Protein AF-A0A0T7SB40-F1 (afdb_monomer)

Mean predicted aligned error: 6.22 Å

pLDDT: mean 81.81, std 11.46, range [44.78, 92.12]

Nearest PDB structures (foldseek):
  9ix4-assembly1_B  TM=4.053E-01  e=1.847E+00  Lacticaseibacillus
  3r3p-assembly1_B  TM=3.860E-01  e=1.847E+00  Bacillus phage 0305phi8-36
  9bf1-assembly1_B  TM=3.933E-01  e=4.671E+00  Vibrio cholerae

Sequence (104 aa):
MERKEIIEAIFASQITSLLLIPENSNFKYLIAKNKQEEGIFLIWNGNSNSQLTQDIYYQITREAQQANLSTNKYHVYARLCSFSTSSIEFEQIPEKILQDLGAK

Foldseek 3Di:
DDPVLLVVVVVVPDPFDWAADDPPDPADFFGTAGPQQATEGFFDDDPPTFEADPVVVVRVVVVSVVVVGDQQAHEYEGQYYPDDDNRYPYDYSDVVSVVVVPPD

Solvent-accessible surface area (backbone atoms only — not comparable to full-atom values): 6110 Å² total; per-residue (Å²): 132,63,73,63,61,58,52,52,53,54,54,74,72,45,92,68,75,66,47,74,52,64,87,88,48,96,52,87,36,61,45,30,30,38,90,78,36,28,40,31,29,46,44,69,58,67,96,83,52,25,58,38,36,66,70,54,50,57,51,51,54,50,48,32,58,74,68,71,35,41,83,71,41,36,39,37,34,20,70,42,76,79,50,86,54,96,42,51,49,78,42,68,59,52,62,66,62,41,52,79,59,70,67,124

Structure (mmCIF, N/CA/C/O backbone):
data_AF-A0A0T7SB40-F1
#
_entry.id   AF-A0A0T7SB40-F1
#
loop_
_atom_site.group_PDB
_atom_site.id
_atom_site.type_symbol
_atom_site.label_atom_id
_atom_site.label_alt_id
_atom_site.label_comp_id
_atom_site.label_asym_id
_atom_site.label_entity_id
_atom_site.label_seq_id
_atom_site.pdbx_PDB_ins_code
_atom_site.Cartn_x
_atom_site.Cartn_y
_atom_site.Cartn_z
_atom_site.occupancy
_atom_site.B_iso_or_equiv
_atom_site.auth_seq_id
_atom_site.auth_comp_id
_atom_site.auth_asym_id
_atom_site.auth_atom_id
_atom_site.pdbx_PDB_model_num
ATOM 1 N N . MET A 1 1 ? 5.501 -11.578 -12.930 1.00 60.19 1 MET A N 1
ATOM 2 C CA . MET A 1 1 ? 5.172 -11.916 -11.534 1.00 60.19 1 MET A CA 1
ATOM 3 C C . MET A 1 1 ? 3.848 -11.330 -11.161 1.00 60.19 1 MET A C 1
ATOM 5 O O . MET A 1 1 ? 3.516 -10.242 -11.629 1.00 60.19 1 MET A O 1
ATOM 9 N N . GLU A 1 2 ? 3.110 -12.077 -10.356 1.00 69.88 2 GLU A N 1
ATOM 10 C CA . GLU A 1 2 ? 1.735 -11.765 -10.015 1.00 69.88 2 GLU A CA 1
ATOM 11 C C . GLU A 1 2 ? 1.717 -10.991 -8.698 1.00 69.88 2 GLU A C 1
ATOM 13 O O . GLU A 1 2 ? 2.344 -11.366 -7.713 1.00 69.88 2 GLU A O 1
ATOM 18 N N . ARG A 1 3 ? 1.008 -9.861 -8.695 1.00 74.88 3 ARG A N 1
ATOM 19 C CA . ARG A 1 3 ? 0.831 -8.930 -7.569 1.00 74.88 3 ARG A CA 1
ATOM 20 C C . ARG A 1 3 ? 0.601 -9.613 -6.210 1.00 74.88 3 ARG A C 1
ATOM 22 O O . ARG A 1 3 ? 1.007 -9.072 -5.185 1.00 74.88 3 ARG A O 1
ATOM 29 N N . LYS A 1 4 ? -0.038 -10.782 -6.217 1.00 77.56 4 LYS A N 1
ATOM 30 C CA . LYS A 1 4 ? -0.361 -11.598 -5.047 1.00 77.56 4 LYS A CA 1
ATOM 31 C C . LYS A 1 4 ? 0.865 -12.002 -4.218 1.00 77.56 4 LYS A C 1
ATOM 33 O O . LYS A 1 4 ? 0.815 -11.881 -3.001 1.00 77.56 4 LYS A O 1
ATOM 38 N N . GLU A 1 5 ? 1.976 -12.375 -4.851 1.00 78.69 5 GLU A N 1
ATOM 39 C CA . GLU A 1 5 ? 3.179 -12.842 -4.136 1.00 78.69 5 GLU A CA 1
ATOM 40 C C . GLU A 1 5 ? 3.786 -11.738 -3.254 1.00 78.69 5 GLU A C 1
ATOM 42 O O . GLU A 1 5 ? 4.227 -11.978 -2.131 1.00 78.69 5 GLU A O 1
ATOM 47 N N . ILE A 1 6 ? 3.743 -10.491 -3.730 1.00 79.06 6 ILE A N 1
ATOM 48 C CA . ILE A 1 6 ? 4.245 -9.329 -2.983 1.00 79.06 6 ILE A CA 1
ATOM 49 C C . ILE A 1 6 ? 3.337 -9.011 -1.804 1.00 79.06 6 ILE A C 1
ATOM 51 O O . ILE A 1 6 ? 3.823 -8.657 -0.733 1.00 79.06 6 ILE A O 1
ATOM 55 N N . ILE A 1 7 ? 2.024 -9.150 -1.992 1.00 82.75 7 ILE A N 1
ATOM 56 C CA . ILE A 1 7 ? 1.057 -8.979 -0.910 1.00 82.75 7 ILE A CA 1
ATOM 57 C C . ILE A 1 7 ? 1.358 -9.998 0.193 1.00 82.75 7 ILE A C 1
ATOM 59 O O . ILE A 1 7 ? 1.524 -9.604 1.341 1.00 82.75 7 ILE A O 1
ATOM 63 N N . GLU A 1 8 ? 1.519 -11.280 -0.139 1.00 81.81 8 GLU A N 1
ATOM 64 C CA . GLU A 1 8 ? 1.830 -12.315 0.857 1.00 81.81 8 GLU A CA 1
ATOM 65 C C . GLU A 1 8 ? 3.153 -12.045 1.591 1.00 81.81 8 GLU A C 1
ATOM 67 O O . GLU A 1 8 ? 3.212 -12.173 2.815 1.00 81.81 8 GLU A O 1
ATOM 72 N N . ALA A 1 9 ? 4.188 -11.582 0.885 1.00 79.75 9 ALA A N 1
ATOM 73 C CA . ALA A 1 9 ? 5.474 -11.244 1.492 1.00 79.75 9 ALA A CA 1
ATOM 74 C C . ALA A 1 9 ? 5.396 -10.037 2.448 1.00 79.75 9 ALA A C 1
ATOM 76 O O . ALA A 1 9 ? 5.965 -10.077 3.541 1.00 79.75 9 ALA A O 1
ATOM 77 N N . ILE A 1 10 ? 4.667 -8.977 2.073 1.00 78.69 10 ILE A N 1
ATOM 78 C CA . ILE A 1 10 ? 4.434 -7.813 2.947 1.00 78.69 10 ILE A CA 1
ATOM 79 C C . ILE A 1 10 ? 3.702 -8.257 4.215 1.00 78.69 10 ILE A C 1
ATOM 81 O O . ILE A 1 10 ? 4.082 -7.878 5.319 1.00 78.69 10 ILE A O 1
ATOM 85 N N . PHE A 1 11 ? 2.686 -9.104 4.068 1.00 78.50 11 PHE A N 1
ATOM 86 C CA . PHE A 1 11 ? 1.908 -9.607 5.195 1.00 78.50 11 PHE A CA 1
ATOM 87 C C . PHE A 1 11 ? 2.731 -10.495 6.124 1.00 78.50 11 PHE A C 1
ATOM 89 O O . PHE A 1 11 ? 2.625 -10.356 7.338 1.00 78.50 11 PHE A O 1
ATOM 96 N N . ALA A 1 12 ? 3.577 -11.367 5.575 1.00 76.31 12 ALA A N 1
ATOM 97 C CA . ALA A 1 12 ? 4.478 -12.201 6.364 1.00 76.31 12 ALA A CA 1
ATOM 98 C C . ALA A 1 12 ? 5.508 -11.372 7.153 1.00 76.31 12 ALA A C 1
ATOM 100 O O . ALA A 1 12 ? 5.949 -11.792 8.222 1.00 76.31 12 ALA A O 1
ATOM 101 N N . SER A 1 13 ? 5.886 -10.199 6.635 1.00 71.38 13 SER A N 1
ATOM 102 C CA . SER A 1 13 ? 6.820 -9.286 7.299 1.00 71.38 13 SER A CA 1
ATOM 103 C C . SER A 1 13 ? 6.163 -8.406 8.365 1.00 71.38 13 SER A C 1
ATOM 105 O O . SER A 1 13 ? 6.883 -7.838 9.188 1.00 71.38 13 SER A O 1
ATOM 107 N N . GLN A 1 14 ? 4.834 -8.262 8.359 1.00 69.62 14 GLN A N 1
ATOM 108 C CA . GLN A 1 14 ? 4.136 -7.358 9.267 1.00 69.62 14 GLN A CA 1
ATOM 109 C C . GLN A 1 14 ? 3.594 -8.070 10.503 1.00 69.62 14 GLN A C 1
ATOM 111 O O . GLN A 1 14 ? 2.895 -9.074 10.435 1.00 69.62 14 GLN A O 1
ATOM 116 N N . ILE A 1 15 ? 3.878 -7.489 11.669 1.00 58.62 15 ILE A N 1
ATOM 117 C CA . ILE A 1 15 ? 3.412 -7.992 12.973 1.00 58.62 15 ILE A CA 1
ATOM 118 C C . ILE A 1 15 ? 1.935 -7.611 13.209 1.00 58.62 15 ILE A C 1
ATOM 120 O O . ILE A 1 15 ? 1.235 -8.204 14.033 1.00 58.62 15 ILE A O 1
ATOM 124 N N . THR A 1 16 ? 1.436 -6.603 12.493 1.00 65.06 16 THR A N 1
ATOM 125 C CA . THR A 1 16 ? 0.103 -6.031 12.695 1.00 65.06 16 THR A CA 1
ATOM 126 C C . THR A 1 16 ? -0.979 -6.812 11.950 1.00 65.06 16 THR A C 1
ATOM 128 O O . THR A 1 16 ? -0.808 -7.217 10.806 1.00 65.06 16 THR A O 1
ATOM 131 N N . SER A 1 17 ? -2.148 -6.976 12.578 1.00 78.00 17 SER A N 1
ATOM 132 C CA . SER A 1 17 ? -3.315 -7.585 11.932 1.00 78.00 17 SER A CA 1
ATOM 133 C C . SER A 1 17 ? -3.834 -6.703 10.790 1.00 78.00 17 SER A C 1
ATOM 135 O O . SER A 1 17 ? -4.422 -5.646 11.039 1.00 78.00 17 SER A O 1
ATOM 137 N N . LEU A 1 18 ? -3.644 -7.162 9.556 1.00 85.50 18 LEU A N 1
ATOM 138 C CA . LEU A 1 18 ? -4.173 -6.550 8.341 1.00 85.50 18 LEU A CA 1
ATOM 139 C C . LEU A 1 18 ? -5.405 -7.322 7.855 1.00 85.50 18 LEU A C 1
ATOM 141 O O . LEU A 1 18 ? -5.418 -8.552 7.846 1.00 85.50 18 LEU A O 1
ATOM 145 N N . LEU A 1 19 ? -6.437 -6.599 7.432 1.00 87.94 19 LEU A N 1
ATOM 146 C CA . LEU A 1 19 ? -7.607 -7.159 6.768 1.00 87.94 19 LEU A CA 1
ATOM 147 C C . LEU A 1 19 ? -7.439 -6.996 5.256 1.00 87.94 19 LEU A C 1
ATOM 149 O O . LEU A 1 19 ? -7.478 -5.872 4.755 1.00 87.94 19 LEU A O 1
ATOM 153 N N . LEU A 1 20 ? -7.258 -8.110 4.546 1.00 87.44 20 LEU A N 1
ATOM 154 C CA . LEU A 1 20 ? -7.169 -8.136 3.084 1.00 87.44 20 LEU A CA 1
ATOM 155 C C . LEU A 1 20 ? -8.451 -7.610 2.444 1.00 87.44 20 LEU A C 1
ATOM 157 O O . LEU A 1 20 ? -9.561 -8.001 2.813 1.00 87.44 20 LEU A O 1
ATOM 161 N N . ILE A 1 21 ? -8.275 -6.749 1.449 1.00 87.12 21 ILE A N 1
ATOM 162 C CA . ILE A 1 21 ? -9.346 -6.346 0.550 1.00 87.12 21 ILE A CA 1
ATOM 163 C C . ILE A 1 21 ? -9.449 -7.413 -0.550 1.00 87.12 21 ILE A C 1
ATOM 165 O O . ILE A 1 21 ? -8.424 -7.786 -1.124 1.00 87.12 21 ILE A O 1
ATOM 169 N N . PRO A 1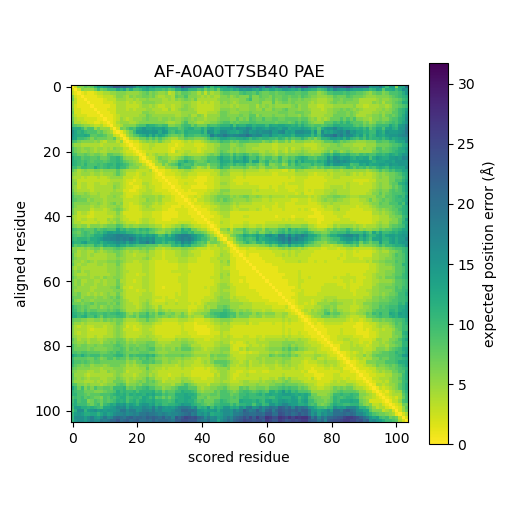 22 ? -10.648 -7.954 -0.835 1.00 80.50 22 PRO A N 1
ATOM 170 C CA . PRO A 1 22 ? -10.796 -9.033 -1.807 1.00 80.50 22 PRO A CA 1
ATOM 171 C C . PRO A 1 22 ? -10.342 -8.594 -3.204 1.00 80.50 22 PRO A C 1
ATOM 173 O O . PRO A 1 22 ? -10.624 -7.471 -3.616 1.00 80.50 22 PRO A O 1
ATOM 176 N N . GLU A 1 23 ? -9.702 -9.493 -3.957 1.00 69.25 23 GLU A N 1
ATOM 177 C CA . GLU A 1 23 ? -9.149 -9.209 -5.297 1.00 69.25 23 GLU A CA 1
ATOM 178 C C . GLU A 1 23 ? -10.212 -8.748 -6.313 1.00 69.25 23 GLU A C 1
ATOM 180 O O . GLU A 1 23 ? -9.898 -8.024 -7.250 1.00 69.25 23 GLU A O 1
ATOM 185 N N . ASN A 1 24 ? -11.485 -9.095 -6.091 1.00 71.88 24 ASN A N 1
ATOM 186 C CA . ASN A 1 24 ? -12.626 -8.624 -6.889 1.00 71.88 24 ASN A CA 1
ATOM 187 C C . ASN A 1 24 ? -13.059 -7.181 -6.573 1.00 71.88 24 ASN A C 1
ATOM 189 O O . ASN A 1 24 ? -14.080 -6.714 -7.080 1.00 71.88 24 ASN A O 1
ATOM 193 N N . SER A 1 25 ? -12.341 -6.478 -5.700 1.00 75.31 25 SER A N 1
ATOM 194 C CA . SER A 1 25 ? -12.629 -5.078 -5.411 1.00 75.31 25 SER A CA 1
ATOM 195 C C . SER A 1 25 ? -12.159 -4.199 -6.563 1.00 75.31 25 SER A C 1
ATOM 197 O O . SER A 1 25 ? -11.117 -4.441 -7.162 1.00 75.31 25 SER A O 1
ATOM 199 N N . ASN A 1 26 ? -12.883 -3.115 -6.833 1.00 83.44 26 ASN A N 1
ATOM 200 C CA . ASN A 1 26 ? -12.559 -2.171 -7.908 1.00 83.44 26 ASN A CA 1
ATOM 201 C C . ASN A 1 26 ? -11.332 -1.279 -7.605 1.00 83.44 26 ASN A C 1
ATOM 203 O O . ASN A 1 26 ? -11.180 -0.210 -8.195 1.00 83.44 26 ASN A O 1
ATOM 207 N N . PHE A 1 27 ? -10.482 -1.688 -6.659 1.00 87.75 27 PHE A N 1
ATOM 208 C CA . PHE A 1 27 ? -9.346 -0.913 -6.183 1.00 87.75 27 PHE A CA 1
ATOM 209 C C . PHE A 1 27 ? -8.056 -1.378 -6.844 1.00 87.75 27 PHE A C 1
ATOM 211 O O . PHE A 1 27 ? -7.710 -2.558 -6.859 1.00 87.75 27 PHE A O 1
ATOM 218 N N . LYS A 1 28 ? -7.317 -0.418 -7.384 1.00 87.12 28 LYS A N 1
ATOM 219 C CA . LYS A 1 28 ? -6.070 -0.634 -8.094 1.00 87.12 28 LYS A CA 1
ATOM 220 C C . LYS A 1 28 ? -4.875 -0.653 -7.160 1.00 87.12 28 LYS A C 1
ATOM 222 O O . LYS A 1 28 ? -3.947 -1.392 -7.457 1.00 87.12 28 LYS A O 1
ATOM 227 N N . TYR A 1 29 ? -4.858 0.073 -6.049 1.00 90.12 29 TYR A N 1
ATOM 228 C CA . TYR A 1 29 ? -3.689 0.126 -5.161 1.00 90.12 29 TYR A CA 1
ATOM 229 C C . TYR A 1 29 ? -3.990 -0.392 -3.762 1.00 90.12 29 TYR A C 1
ATOM 231 O O . TYR A 1 29 ? -3.124 -1.021 -3.160 1.00 90.12 29 TYR A O 1
ATOM 239 N N . LEU A 1 30 ? -5.201 -0.175 -3.255 1.00 91.31 30 LEU A N 1
ATOM 240 C CA . LEU A 1 30 ? -5.616 -0.685 -1.955 1.00 91.31 30 LEU A CA 1
ATOM 241 C C . LEU A 1 30 ? -5.584 -2.222 -1.941 1.00 91.31 30 LEU A C 1
ATOM 243 O O . LEU A 1 30 ? -6.249 -2.876 -2.743 1.00 91.31 30 LEU A O 1
ATOM 247 N N . ILE A 1 31 ? -4.812 -2.792 -1.018 1.00 90.38 31 ILE A N 1
ATOM 248 C CA . ILE A 1 31 ? -4.697 -4.247 -0.828 1.00 90.38 31 ILE A CA 1
ATOM 249 C C . ILE A 1 31 ? -5.215 -4.698 0.535 1.00 90.38 31 ILE A C 1
ATOM 251 O O . ILE A 1 31 ? -5.637 -5.842 0.687 1.00 90.38 31 ILE A O 1
ATOM 255 N N . ALA A 1 32 ? -5.188 -3.818 1.536 1.00 90.88 32 ALA A N 1
ATOM 256 C CA . ALA A 1 32 ? -5.589 -4.156 2.892 1.00 90.88 32 ALA A CA 1
ATOM 257 C C . ALA A 1 32 ? -5.983 -2.911 3.688 1.00 90.88 32 ALA A C 1
ATOM 259 O O . ALA A 1 32 ? -5.708 -1.785 3.277 1.00 90.88 32 ALA A O 1
ATOM 260 N N . LYS A 1 33 ? -6.568 -3.120 4.865 1.00 91.12 33 LYS A N 1
ATOM 261 C CA . LYS A 1 33 ? -6.716 -2.087 5.898 1.00 91.12 33 LYS A CA 1
ATOM 262 C C . LYS A 1 33 ? -6.296 -2.609 7.268 1.00 91.12 33 LYS A C 1
ATOM 264 O O . LYS A 1 33 ? -6.401 -3.808 7.523 1.00 91.12 33 LYS A O 1
ATOM 269 N N . ASN A 1 34 ? -5.824 -1.737 8.151 1.00 89.38 34 ASN A N 1
ATOM 270 C CA . ASN A 1 34 ? -5.489 -2.116 9.526 1.00 89.38 34 ASN A CA 1
ATOM 271 C C . ASN A 1 34 ? -6.687 -1.925 10.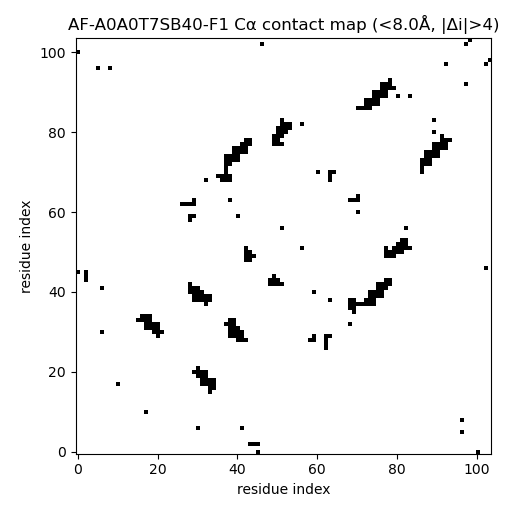483 1.00 89.38 34 ASN A C 1
ATOM 273 O O . ASN A 1 34 ? -7.778 -1.512 10.086 1.00 89.38 34 ASN A O 1
ATOM 277 N N . LYS A 1 35 ? -6.481 -2.219 11.774 1.00 88.00 35 LYS A N 1
ATOM 278 C CA . LYS A 1 35 ? -7.500 -2.051 12.832 1.00 88.00 35 LYS A CA 1
ATOM 279 C C . LYS A 1 35 ? -7.914 -0.595 13.091 1.00 88.00 35 LYS A C 1
ATOM 281 O O . LYS A 1 35 ? -8.945 -0.380 13.714 1.00 88.00 35 LYS A O 1
ATOM 286 N N . GLN A 1 36 ? -7.118 0.377 12.653 1.00 88.38 36 GLN A N 1
ATOM 287 C CA . GLN A 1 36 ? -7.398 1.815 12.762 1.00 88.38 36 GLN A CA 1
ATOM 288 C C . GLN A 1 36 ? -8.090 2.362 11.502 1.00 88.38 36 GLN A C 1
ATOM 290 O O . GLN A 1 36 ? -8.229 3.574 11.336 1.00 88.38 36 GLN A O 1
ATOM 295 N N . GLU A 1 37 ? -8.513 1.464 10.607 1.00 89.69 37 GLU A N 1
ATOM 296 C CA . GLU A 1 37 ? -9.106 1.788 9.309 1.00 89.69 37 GLU A CA 1
ATOM 297 C C . GLU A 1 37 ? -8.166 2.572 8.387 1.00 89.69 37 GLU A C 1
ATOM 299 O O . GLU A 1 37 ? -8.609 3.184 7.421 1.00 89.69 37 GLU A O 1
ATOM 304 N N . GLU A 1 38 ? -6.860 2.530 8.645 1.00 91.62 38 GLU A N 1
ATOM 305 C CA . GLU A 1 38 ? -5.853 3.079 7.745 1.00 91.62 38 GLU A CA 1
ATOM 306 C C . GLU A 1 38 ? -5.656 2.110 6.577 1.00 91.62 38 GLU A C 1
ATOM 308 O O . GLU A 1 38 ? -5.606 0.887 6.757 1.00 91.62 38 GLU A O 1
ATOM 313 N N . GLY A 1 39 ? -5.569 2.660 5.368 1.00 91.25 39 GLY A N 1
ATOM 314 C CA . GLY A 1 39 ? -5.404 1.877 4.149 1.00 91.25 39 GLY A CA 1
ATOM 315 C C . GLY A 1 39 ? -3.956 1.483 3.897 1.00 91.25 39 GLY A C 1
ATOM 316 O O . GLY A 1 39 ? -3.038 2.278 4.110 1.00 91.25 39 GLY A O 1
ATOM 317 N N . ILE A 1 40 ? -3.778 0.261 3.400 1.00 91.88 40 ILE A N 1
ATOM 318 C CA . ILE A 1 40 ? -2.507 -0.279 2.940 1.00 91.88 40 ILE A CA 1
ATOM 319 C C . ILE A 1 40 ? -2.567 -0.367 1.421 1.00 91.88 40 ILE A C 1
ATOM 321 O O . ILE A 1 40 ? -3.374 -1.112 0.854 1.00 91.88 40 ILE A O 1
ATOM 325 N N . PHE A 1 41 ? -1.690 0.387 0.773 1.00 91.75 41 PHE A N 1
ATOM 326 C CA . PHE A 1 41 ? -1.634 0.546 -0.669 1.00 91.75 41 PHE A CA 1
ATOM 327 C C . PHE A 1 41 ? -0.337 -0.044 -1.202 1.00 91.75 41 PHE A C 1
ATOM 329 O O . PHE A 1 41 ? 0.742 0.253 -0.697 1.00 91.75 41 PHE A O 1
ATOM 336 N N . LEU A 1 42 ? -0.436 -0.850 -2.253 1.00 90.31 42 LEU A N 1
ATOM 337 C CA . LEU A 1 42 ? 0.707 -1.414 -2.955 1.00 90.31 42 LEU A CA 1
ATOM 338 C C . LEU A 1 42 ? 0.778 -0.844 -4.367 1.00 90.31 42 LEU A C 1
ATOM 340 O O . LEU A 1 42 ? -0.098 -1.073 -5.203 1.00 90.31 42 LEU A O 1
ATOM 344 N N . ILE A 1 43 ? 1.865 -0.134 -4.644 1.00 89.62 43 ILE A N 1
ATOM 345 C CA . ILE A 1 43 ? 2.199 0.391 -5.961 1.00 89.62 43 ILE A CA 1
ATOM 346 C C . ILE A 1 43 ? 3.170 -0.586 -6.604 1.00 89.62 43 ILE A C 1
ATOM 348 O O . ILE A 1 43 ? 4.393 -0.460 -6.517 1.00 89.62 43 ILE A O 1
ATOM 352 N N . TRP A 1 44 ? 2.583 -1.585 -7.250 1.00 84.12 44 TRP A N 1
ATOM 353 C CA . TRP A 1 44 ? 3.319 -2.570 -8.014 1.00 84.12 44 TRP A CA 1
ATOM 354 C C . TRP A 1 44 ? 2.616 -2.857 -9.333 1.00 84.12 44 TRP A C 1
ATOM 356 O O . TRP A 1 44 ? 1.487 -3.345 -9.359 1.00 84.12 44 TRP A O 1
ATOM 366 N N . ASN A 1 45 ? 3.315 -2.586 -10.431 1.00 73.38 45 ASN A N 1
ATOM 367 C CA . ASN A 1 45 ? 2.870 -2.932 -11.778 1.00 73.38 45 ASN A CA 1
ATOM 368 C C . ASN A 1 45 ? 3.995 -3.641 -12.555 1.00 73.38 45 ASN A C 1
ATOM 370 O O . ASN A 1 45 ? 4.252 -3.346 -13.722 1.00 73.38 45 ASN A O 1
ATOM 374 N N . GLY A 1 46 ? 4.736 -4.522 -11.871 1.00 71.69 46 GLY A N 1
ATOM 375 C CA . GLY A 1 46 ? 5.932 -5.170 -12.415 1.00 71.69 46 GLY A CA 1
ATOM 376 C C . GLY A 1 46 ? 7.121 -4.210 -12.550 1.00 71.69 46 GLY A C 1
ATOM 377 O O . GLY A 1 46 ? 7.343 -3.360 -11.691 1.00 71.69 46 GLY A O 1
ATOM 378 N N . ASN A 1 47 ? 7.893 -4.333 -13.636 1.00 64.00 47 ASN A N 1
ATOM 379 C CA . ASN A 1 47 ? 9.154 -3.595 -13.809 1.00 64.00 47 ASN A CA 1
ATOM 380 C C . ASN A 1 47 ? 9.002 -2.115 -14.199 1.00 64.00 47 ASN A C 1
ATOM 382 O O . ASN A 1 47 ? 9.972 -1.371 -14.087 1.00 64.00 47 ASN A O 1
ATOM 386 N N . SER A 1 48 ? 7.833 -1.674 -14.670 1.00 58.88 48 SER A N 1
ATOM 387 C CA . SER A 1 48 ? 7.718 -0.364 -15.332 1.00 58.88 48 SER A CA 1
ATOM 388 C C . SER A 1 48 ? 7.070 0.737 -14.493 1.00 58.88 48 SER A C 1
ATOM 390 O O . SER A 1 48 ? 7.243 1.900 -14.831 1.00 58.88 48 SER A O 1
ATOM 392 N N . ASN A 1 49 ? 6.322 0.419 -13.430 1.00 65.94 49 ASN A N 1
ATOM 393 C CA . ASN A 1 49 ? 5.567 1.424 -12.666 1.00 65.94 49 ASN A CA 1
ATOM 394 C C . ASN A 1 49 ? 5.371 1.006 -11.200 1.00 65.94 49 ASN A C 1
A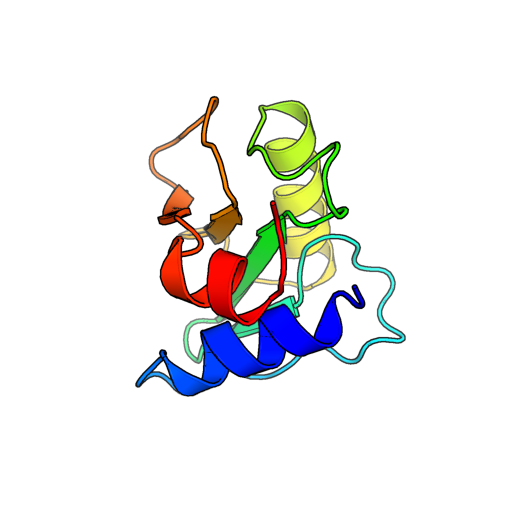TOM 396 O O . ASN A 1 49 ? 4.278 0.618 -10.790 1.00 65.94 49 ASN A O 1
ATOM 400 N N . SER A 1 50 ? 6.445 1.102 -10.416 1.00 80.81 50 SER A N 1
ATOM 401 C CA . SER A 1 50 ? 6.453 0.792 -8.974 1.00 80.81 50 SER A CA 1
ATOM 402 C C . SER A 1 50 ? 6.925 1.992 -8.147 1.00 80.81 50 SER A C 1
ATOM 404 O O . SER A 1 50 ? 7.631 1.838 -7.155 1.00 80.81 50 SER A O 1
ATOM 406 N N . GLN A 1 51 ? 6.603 3.207 -8.598 1.00 88.12 51 GLN A N 1
ATOM 407 C CA . GLN A 1 51 ? 7.046 4.462 -7.993 1.00 88.12 51 GLN A CA 1
ATOM 408 C C . GL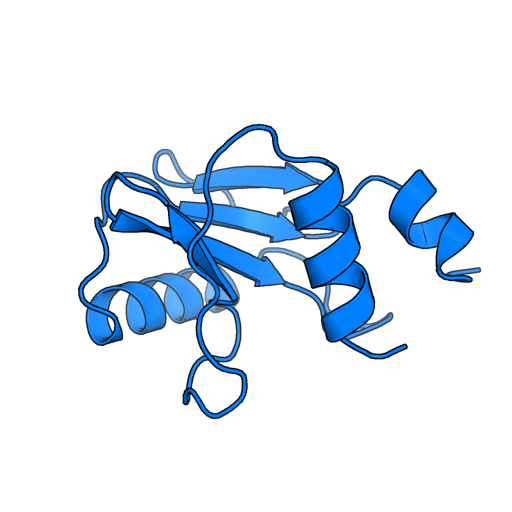N A 1 51 ? 5.848 5.270 -7.508 1.00 88.12 51 GLN A C 1
ATOM 410 O O . GLN A 1 51 ? 4.922 5.487 -8.280 1.00 88.12 51 GLN A O 1
ATOM 415 N N . LEU A 1 52 ? 5.884 5.761 -6.270 1.00 89.69 52 LEU A N 1
ATOM 416 C CA . LEU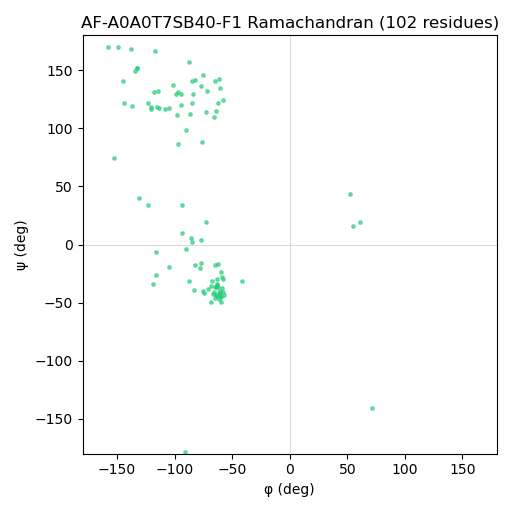 A 1 52 ? 4.883 6.689 -5.753 1.00 89.69 52 LEU A CA 1
ATOM 417 C C . LEU A 1 52 ? 5.072 8.079 -6.375 1.00 89.69 52 LEU A C 1
ATOM 419 O O . LEU A 1 52 ? 6.075 8.757 -6.137 1.00 89.69 52 LEU A O 1
ATOM 423 N N . THR A 1 53 ? 4.086 8.492 -7.168 1.00 91.38 53 THR A N 1
ATOM 424 C CA . THR A 1 53 ? 3.992 9.816 -7.794 1.00 91.38 53 THR A CA 1
ATOM 425 C C . THR A 1 53 ? 2.759 10.565 -7.293 1.00 91.38 53 THR A C 1
ATOM 427 O O . THR A 1 53 ? 1.858 9.974 -6.698 1.00 91.38 53 THR A O 1
ATOM 430 N N . GLN A 1 54 ? 2.692 11.871 -7.561 1.00 91.06 54 GLN A N 1
ATOM 431 C CA . GLN A 1 54 ? 1.540 12.692 -7.185 1.00 91.06 54 GLN A CA 1
ATOM 432 C C . GLN A 1 54 ? 0.223 12.188 -7.809 1.00 91.06 54 GLN A C 1
ATOM 434 O O . GLN A 1 54 ? -0.812 12.206 -7.151 1.00 91.06 54 GLN A O 1
ATOM 439 N N . ASP A 1 55 ? 0.249 11.706 -9.056 1.00 91.06 55 ASP A N 1
ATOM 440 C CA . ASP A 1 55 ? -0.937 11.128 -9.702 1.00 91.06 55 ASP A CA 1
ATOM 441 C C . ASP A 1 55 ? -1.442 9.897 -8.938 1.00 91.06 55 ASP A C 1
ATOM 443 O O . ASP A 1 55 ? -2.617 9.816 -8.576 1.00 91.06 55 ASP A O 1
ATOM 447 N N . ILE A 1 56 ? -0.528 8.990 -8.584 1.00 91.44 56 ILE A N 1
ATOM 448 C CA . ILE A 1 56 ? -0.865 7.795 -7.809 1.00 91.44 56 ILE A CA 1
ATOM 449 C C . ILE A 1 56 ? -1.359 8.174 -6.414 1.00 91.44 56 ILE A C 1
ATOM 451 O O . ILE A 1 56 ? -2.318 7.576 -5.935 1.00 91.44 56 ILE A O 1
ATOM 455 N N . TYR A 1 57 ? -0.791 9.209 -5.792 1.00 91.62 57 TYR A N 1
ATOM 456 C CA . TYR A 1 57 ? -1.306 9.742 -4.532 1.00 91.62 57 TYR A CA 1
ATOM 457 C C . TYR A 1 57 ? -2.787 10.170 -4.633 1.00 91.62 57 TYR A C 1
ATOM 459 O O . TYR A 1 57 ? -3.612 9.856 -3.770 1.00 91.62 57 TYR A O 1
ATOM 467 N N . TYR A 1 58 ? -3.177 10.842 -5.717 1.00 91.44 58 TYR A N 1
ATOM 468 C CA . TYR A 1 58 ? -4.585 11.186 -5.932 1.00 91.44 58 TYR A CA 1
ATOM 469 C C . TYR A 1 58 ? -5.468 9.960 -6.190 1.00 91.44 58 TYR A C 1
ATOM 471 O O . TYR A 1 58 ? -6.637 9.958 -5.808 1.00 91.44 58 TYR A O 1
ATOM 479 N N . GLN A 1 59 ? -4.932 8.908 -6.807 1.00 91.94 59 GLN A N 1
ATOM 480 C CA . GLN A 1 59 ? -5.665 7.655 -6.984 1.00 91.94 59 GLN A CA 1
ATOM 481 C C . GLN A 1 59 ? -5.890 6.945 -5.642 1.00 91.94 59 GLN A C 1
ATOM 483 O O . GLN A 1 59 ? -7.030 6.617 -5.324 1.00 91.94 59 GLN A O 1
ATOM 488 N N . ILE A 1 60 ? -4.851 6.779 -4.812 1.00 91.75 60 ILE A N 1
ATOM 489 C CA . ILE A 1 60 ? -4.989 6.103 -3.508 1.00 91.75 60 ILE A CA 1
ATOM 490 C C . ILE A 1 60 ? -5.947 6.845 -2.575 1.00 91.75 60 ILE A C 1
ATOM 492 O O . ILE A 1 60 ? -6.725 6.213 -1.871 1.00 91.75 60 ILE A O 1
ATOM 496 N N . THR A 1 61 ? -5.950 8.181 -2.597 1.00 91.25 61 THR A N 1
ATOM 497 C CA . THR A 1 61 ? -6.865 8.977 -1.763 1.00 91.25 61 THR A CA 1
ATOM 498 C C . THR A 1 61 ? -8.317 8.828 -2.215 1.00 91.25 61 THR A C 1
ATOM 500 O O . THR A 1 61 ? -9.208 8.752 -1.370 1.00 91.25 61 THR A O 1
ATOM 503 N N . ARG A 1 62 ? -8.576 8.705 -3.524 1.00 91.75 62 ARG A N 1
ATOM 504 C CA . ARG A 1 62 ? -9.913 8.364 -4.043 1.00 91.75 62 ARG A CA 1
ATOM 505 C C . ARG A 1 62 ? -10.339 6.961 -3.625 1.00 91.75 62 ARG A C 1
ATOM 507 O O . ARG A 1 62 ? -11.456 6.800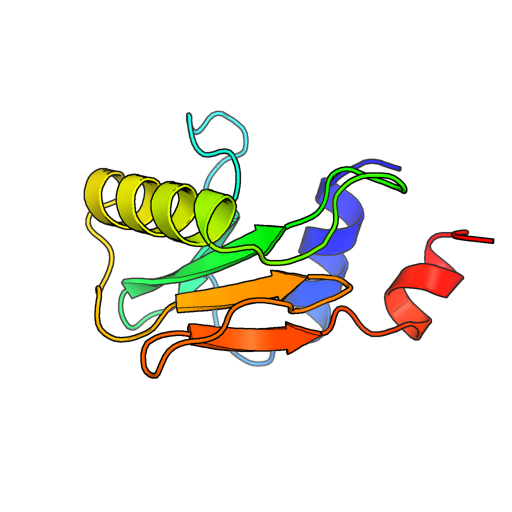 -3.143 1.00 91.75 62 ARG A O 1
ATOM 514 N N . GLU A 1 63 ? -9.457 5.972 -3.756 1.00 91.19 63 GLU A N 1
ATOM 515 C CA . GLU A 1 63 ? -9.740 4.598 -3.321 1.00 91.19 63 GLU A CA 1
ATOM 516 C C . GLU A 1 63 ? -10.024 4.533 -1.818 1.00 91.19 63 GLU A C 1
ATOM 518 O O . GLU A 1 63 ? -10.978 3.882 -1.399 1.00 91.19 63 GLU A O 1
ATOM 523 N N . ALA A 1 64 ? -9.255 5.268 -1.010 1.00 90.62 64 ALA A N 1
ATOM 524 C CA . ALA A 1 64 ? -9.462 5.368 0.428 1.00 90.62 64 ALA A CA 1
ATOM 525 C C . ALA A 1 64 ? -10.843 5.939 0.772 1.00 90.62 64 ALA A C 1
ATOM 527 O O . ALA A 1 64 ? -11.545 5.385 1.614 1.00 90.62 64 ALA A O 1
ATOM 528 N N . GLN A 1 65 ? -11.258 7.010 0.088 1.00 90.25 65 GLN A N 1
ATOM 529 C CA . GLN A 1 65 ? -12.585 7.603 0.269 1.00 90.25 65 GLN A CA 1
ATOM 530 C C . GLN A 1 65 ? -13.700 6.637 -0.140 1.00 90.25 65 GLN A C 1
ATOM 532 O O . GLN A 1 65 ? -14.675 6.480 0.590 1.00 90.25 65 GLN A O 1
ATOM 537 N N . GLN A 1 66 ? -13.549 5.944 -1.272 1.00 89.94 66 GLN A N 1
ATOM 538 C CA . GLN A 1 66 ? -14.513 4.938 -1.729 1.00 89.94 66 GLN A CA 1
ATOM 539 C C . GLN A 1 66 ? -14.629 3.756 -0.757 1.00 89.94 66 GLN A C 1
ATOM 541 O O . GLN A 1 66 ? -15.715 3.211 -0.569 1.00 89.94 66 GLN A O 1
ATOM 546 N N . ALA A 1 67 ? -13.521 3.377 -0.120 1.00 87.88 67 ALA A N 1
ATOM 547 C CA . ALA A 1 67 ? -13.465 2.329 0.891 1.00 87.88 67 ALA A CA 1
ATOM 548 C C . ALA A 1 67 ? -13.823 2.816 2.313 1.00 87.88 67 ALA A C 1
ATOM 550 O O . ALA A 1 67 ? -13.806 2.004 3.237 1.00 87.88 67 ALA A O 1
ATOM 551 N N . ASN A 1 68 ? -14.184 4.098 2.487 1.00 89.12 68 ASN A N 1
ATOM 552 C CA . ASN A 1 68 ? -14.479 4.740 3.777 1.00 89.12 68 ASN A CA 1
ATOM 553 C C . ASN A 1 68 ? -13.358 4.545 4.816 1.00 89.12 68 ASN A C 1
ATOM 555 O O . ASN A 1 68 ? -13.616 4.221 5.971 1.00 89.12 68 ASN A O 1
ATOM 559 N N . LEU A 1 69 ? -12.105 4.698 4.385 1.00 89.75 69 LEU A N 1
ATOM 560 C CA . LEU A 1 69 ? -10.923 4.543 5.234 1.00 89.75 69 LEU A CA 1
ATOM 561 C C . LEU A 1 69 ? -10.556 5.848 5.947 1.00 89.75 69 LEU A C 1
ATOM 563 O O . LEU A 1 69 ? -10.852 6.948 5.473 1.00 89.75 69 LEU A 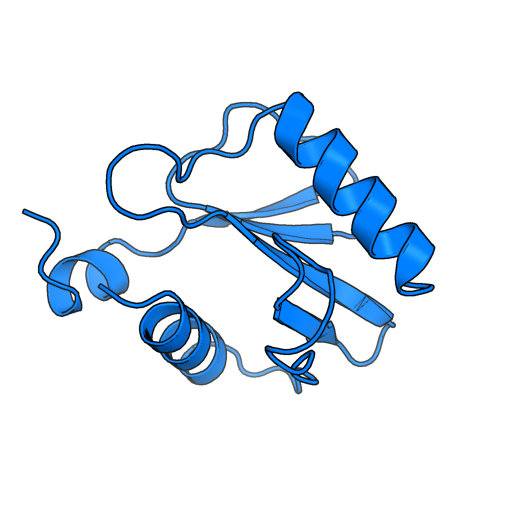O 1
ATOM 567 N N . SER A 1 70 ? -9.835 5.715 7.058 1.00 87.62 70 SER A N 1
ATOM 568 C CA . SER A 1 70 ? -9.226 6.830 7.776 1.00 87.62 70 SER A CA 1
ATOM 569 C C . SER A 1 70 ? -8.283 7.606 6.856 1.00 87.62 70 SER A C 1
ATOM 571 O O . SER A 1 70 ? -7.327 7.058 6.313 1.00 87.62 70 SER A O 1
ATOM 573 N N . THR A 1 71 ? -8.504 8.915 6.728 1.00 81.88 71 THR A N 1
ATOM 574 C CA . THR A 1 71 ? -7.668 9.808 5.904 1.00 81.88 71 THR A CA 1
ATOM 575 C C . THR A 1 71 ? -6.438 10.342 6.640 1.00 81.88 71 THR A C 1
ATOM 577 O O . THR A 1 71 ? -5.740 11.217 6.129 1.00 81.88 71 THR A O 1
ATOM 580 N N . ASN A 1 72 ? -6.203 9.870 7.867 1.00 82.94 72 ASN A N 1
ATOM 581 C CA . ASN A 1 72 ? -5.145 10.368 8.741 1.00 82.94 72 ASN A CA 1
ATOM 582 C C . ASN A 1 72 ? -3.760 9.890 8.289 1.00 82.94 72 ASN A C 1
ATOM 584 O O . ASN A 1 72 ? -2.809 10.671 8.296 1.00 82.94 72 ASN A O 1
ATOM 588 N N . LYS A 1 73 ? -3.664 8.619 7.881 1.00 89.50 73 LYS A N 1
ATOM 589 C CA . LYS A 1 73 ? -2.438 7.994 7.388 1.00 89.50 73 LYS A CA 1
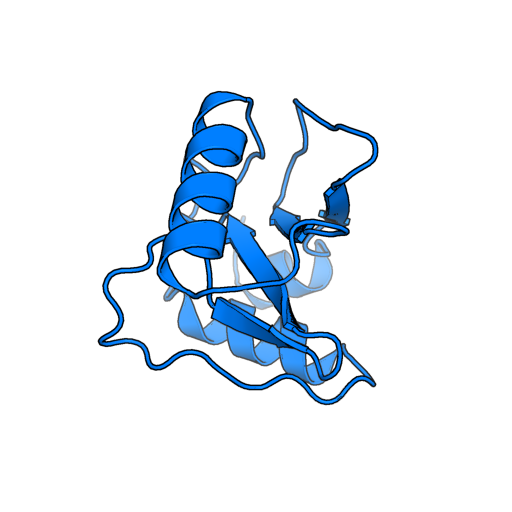ATOM 590 C C . LYS A 1 73 ? -2.734 6.996 6.275 1.00 89.50 73 LYS A C 1
ATOM 592 O O . LYS A 1 73 ? -3.690 6.226 6.350 1.00 89.50 73 LYS A O 1
ATOM 597 N N . TYR A 1 74 ? -1.860 6.985 5.280 1.00 91.69 74 TYR A N 1
ATOM 598 C CA . TYR A 1 74 ? -1.851 6.035 4.178 1.00 91.69 74 TYR A CA 1
ATOM 599 C C . TYR A 1 74 ? -0.521 5.290 4.191 1.00 91.69 74 TYR A C 1
ATOM 601 O O . TYR A 1 74 ? 0.530 5.907 4.019 1.00 91.69 74 TYR A O 1
ATOM 609 N N . HIS A 1 75 ? -0.574 3.973 4.373 1.00 91.75 75 HIS A N 1
ATOM 610 C CA . HIS A 1 75 ? 0.606 3.112 4.322 1.00 91.75 75 HIS A CA 1
ATOM 611 C C . HIS A 1 75 ? 0.845 2.720 2.872 1.00 91.75 75 HIS A C 1
ATOM 613 O O . HIS A 1 75 ? 0.012 2.036 2.276 1.00 91.75 75 HIS A O 1
ATOM 619 N N . VAL A 1 76 ? 1.936 3.191 2.273 1.00 92.12 76 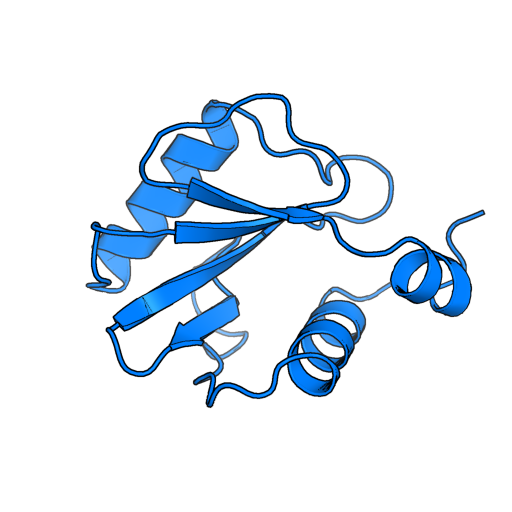VAL A N 1
ATOM 620 C CA . VAL A 1 76 ? 2.185 3.030 0.837 1.00 92.12 76 VAL A CA 1
ATOM 621 C C . VAL A 1 76 ? 3.473 2.261 0.592 1.00 92.12 76 VAL A C 1
ATOM 623 O O . VAL A 1 76 ? 4.562 2.754 0.877 1.00 92.12 76 VAL A O 1
ATOM 626 N N . TYR A 1 77 ? 3.331 1.092 -0.029 1.00 89.88 77 TYR A N 1
ATOM 627 C CA . TYR A 1 77 ? 4.430 0.249 -0.476 1.00 89.88 77 TYR A CA 1
ATOM 628 C C . TYR A 1 77 ? 4.767 0.518 -1.934 1.00 89.88 77 TYR A C 1
ATOM 630 O O . TYR A 1 77 ? 3.932 0.319 -2.818 1.00 89.88 77 TYR A O 1
ATOM 638 N N . ALA A 1 78 ? 6.001 0.931 -2.206 1.00 89.56 78 ALA A N 1
ATOM 639 C CA . ALA A 1 78 ? 6.512 1.047 -3.571 1.00 89.56 78 ALA A CA 1
ATOM 640 C C . ALA A 1 78 ? 8.022 0.779 -3.621 1.00 89.56 78 ALA A C 1
ATOM 642 O O . ALA A 1 78 ? 8.697 0.701 -2.595 1.00 89.56 78 ALA A O 1
ATOM 643 N N . ARG A 1 79 ? 8.577 0.656 -4.829 1.00 86.19 79 ARG A N 1
ATOM 644 C CA . ARG A 1 79 ? 10.027 0.549 -5.043 1.00 86.19 79 ARG A CA 1
ATOM 645 C C . ARG A 1 79 ? 10.721 1.899 -4.880 1.00 86.19 79 ARG A C 1
ATOM 647 O O . ARG A 1 79 ? 11.816 1.961 -4.338 1.00 86.19 79 ARG A O 1
ATOM 654 N N . LEU A 1 80 ? 10.097 2.963 -5.380 1.00 86.00 80 LEU A N 1
ATOM 655 C CA . LEU A 1 80 ? 10.630 4.324 -5.347 1.00 86.00 80 LEU A CA 1
ATOM 656 C C . LEU A 1 80 ? 9.559 5.301 -4.863 1.00 86.00 80 LEU A C 1
ATOM 658 O O . LEU A 1 80 ? 8.370 5.098 -5.100 1.00 86.00 80 LEU A O 1
ATOM 662 N N . CYS A 1 81 ? 9.983 6.392 -4.237 1.00 88.12 81 CYS A N 1
ATOM 663 C CA . CYS A 1 81 ? 9.106 7.483 -3.833 1.00 88.12 81 CYS A CA 1
ATOM 664 C C . CYS A 1 81 ? 9.604 8.786 -4.454 1.00 88.12 81 CYS A C 1
ATOM 666 O O . CYS A 1 81 ? 10.749 9.177 -4.241 1.00 88.12 81 CYS A O 1
ATOM 668 N N . SER A 1 82 ? 8.758 9.453 -5.236 1.00 87.62 82 SER A N 1
ATOM 669 C CA . SER A 1 82 ? 9.054 10.784 -5.789 1.00 87.62 82 SER A CA 1
ATOM 670 C C . SER A 1 82 ? 8.113 11.863 -5.289 1.00 87.62 82 SER A C 1
ATOM 672 O O . SER A 1 82 ? 8.308 13.035 -5.595 1.00 87.62 82 SER A O 1
ATOM 674 N N . PHE A 1 83 ? 7.089 11.474 -4.540 1.00 88.31 83 PHE A N 1
ATOM 675 C CA . PHE A 1 83 ? 6.135 12.385 -3.946 1.00 88.31 83 PHE A CA 1
ATOM 676 C C . PHE A 1 83 ? 5.723 11.849 -2.577 1.00 88.31 83 PHE A C 1
ATOM 678 O O . PHE A 1 83 ? 5.209 10.736 -2.482 1.00 88.31 83 PHE A O 1
ATOM 685 N N . SER A 1 84 ? 5.939 12.639 -1.530 1.00 86.19 84 SER A N 1
ATOM 686 C CA . SER A 1 84 ? 5.563 12.306 -0.158 1.00 86.19 84 SER A CA 1
ATOM 687 C C . SER A 1 84 ? 4.877 13.491 0.518 1.00 86.19 84 SER A C 1
ATOM 689 O O . SER A 1 84 ? 5.146 14.652 0.210 1.00 86.19 84 SER A O 1
ATOM 691 N N . THR A 1 85 ? 3.960 13.196 1.436 1.00 89.38 85 THR A N 1
ATOM 692 C CA . THR A 1 85 ? 3.242 14.184 2.252 1.00 89.38 85 THR A CA 1
ATOM 693 C C . THR A 1 85 ? 3.163 13.683 3.691 1.00 89.38 85 THR A C 1
ATOM 695 O O . THR A 1 85 ? 3.425 12.513 3.957 1.00 89.38 85 THR A O 1
ATOM 698 N N . SER A 1 86 ? 2.766 14.542 4.633 1.00 88.12 86 SER A N 1
ATOM 699 C CA . SER A 1 86 ? 2.644 14.175 6.054 1.00 88.12 86 SER A CA 1
ATOM 700 C C . SER A 1 86 ? 1.612 13.078 6.341 1.00 88.12 86 SER A C 1
ATOM 702 O O . SER A 1 86 ? 1.639 12.492 7.416 1.00 88.12 86 SER A O 1
ATOM 704 N N . SER A 1 87 ? 0.705 12.805 5.402 1.00 87.75 87 SER A N 1
ATOM 705 C CA . SER A 1 87 ? -0.289 11.732 5.512 1.00 87.75 87 SER A CA 1
ATOM 706 C C . SER A 1 87 ? 0.209 10.400 4.945 1.00 87.75 87 SER A C 1
ATOM 708 O O . SER A 1 87 ? -0.528 9.422 5.002 1.00 87.75 87 SER A O 1
ATOM 710 N N . ILE A 1 88 ? 1.409 10.343 4.360 1.00 91.00 88 ILE A N 1
ATOM 711 C CA . ILE A 1 88 ? 1.957 9.132 3.740 1.00 91.00 88 ILE A CA 1
ATOM 712 C C . ILE A 1 88 ? 3.023 8.531 4.651 1.00 91.00 88 ILE A C 1
ATOM 714 O O . ILE A 1 88 ? 4.077 9.127 4.861 1.00 91.00 88 ILE A O 1
ATOM 718 N N . GLU A 1 89 ? 2.771 7.311 5.109 1.00 91.19 89 GLU A N 1
ATOM 719 C CA . GLU A 1 89 ? 3.789 6.427 5.672 1.00 91.19 89 GLU A CA 1
ATOM 720 C C . GLU A 1 89 ? 4.340 5.605 4.503 1.00 91.19 89 GLU A C 1
ATOM 722 O O . GLU A 1 89 ? 3.700 4.669 4.015 1.00 91.19 89 GLU A O 1
ATOM 727 N N . PHE A 1 90 ? 5.487 6.024 3.969 1.00 90.44 90 PHE A N 1
ATOM 728 C CA . PHE A 1 90 ? 6.121 5.328 2.854 1.00 90.44 90 PHE A CA 1
ATOM 729 C C . PHE A 1 90 ? 6.977 4.175 3.371 1.00 90.44 90 PHE A C 1
ATOM 731 O O . PHE A 1 90 ? 7.939 4.398 4.105 1.00 90.44 90 PHE A O 1
ATOM 738 N N . GLU A 1 91 ? 6.674 2.965 2.913 1.00 88.31 91 GLU A N 1
ATOM 739 C CA . GLU A 1 91 ? 7.486 1.782 3.168 1.00 88.31 91 GLU A CA 1
ATOM 740 C C . GLU A 1 91 ? 8.063 1.260 1.856 1.00 88.31 91 GLU A C 1
ATOM 742 O O . GLU A 1 91 ? 7.354 0.875 0.923 1.00 88.31 91 GLU A O 1
ATOM 747 N N . GLN A 1 92 ? 9.388 1.251 1.759 1.00 85.31 92 GLN A N 1
ATOM 748 C CA . GLN A 1 92 ? 10.037 0.737 0.566 1.00 85.31 92 GLN A CA 1
ATOM 749 C C . GLN A 1 92 ? 9.898 -0.785 0.519 1.00 85.31 92 GLN A C 1
ATOM 751 O O . GLN A 1 92 ? 10.209 -1.467 1.494 1.00 85.31 92 GLN A O 1
ATOM 756 N N . ILE A 1 93 ? 9.496 -1.326 -0.633 1.00 81.00 93 ILE A N 1
ATOM 757 C CA . ILE A 1 93 ? 9.509 -2.776 -0.853 1.00 81.00 93 ILE A CA 1
ATOM 758 C C . ILE A 1 93 ? 10.977 -3.231 -0.797 1.00 81.00 93 ILE A C 1
ATOM 760 O O . ILE A 1 93 ? 11.770 -2.807 -1.648 1.00 81.00 93 ILE A O 1
ATOM 764 N N . PRO A 1 94 ? 11.370 -4.050 0.193 1.00 73.00 94 PRO A N 1
ATOM 765 C CA . PRO A 1 94 ? 12.767 -4.394 0.392 1.00 73.00 94 PRO A CA 1
ATOM 766 C C . PRO A 1 94 ? 13.301 -5.199 -0.791 1.00 73.00 94 PRO A C 1
ATOM 768 O O . PRO A 1 94 ? 12.637 -6.099 -1.309 1.00 73.00 94 PRO A O 1
ATOM 771 N N . GLU A 1 95 ? 14.545 -4.917 -1.184 1.00 68.06 95 GLU A N 1
ATOM 772 C CA . GLU A 1 95 ? 15.187 -5.594 -2.315 1.00 68.06 95 GLU A CA 1
ATOM 773 C C . GLU A 1 95 ? 15.271 -7.104 -2.130 1.00 68.06 95 GLU A C 1
ATOM 775 O O . GLU A 1 95 ? 15.228 -7.821 -3.114 1.00 68.06 95 GLU A O 1
ATOM 780 N N . LYS A 1 96 ? 15.320 -7.610 -0.893 1.00 65.56 96 LYS A N 1
ATOM 781 C CA . LYS A 1 96 ? 15.278 -9.053 -0.642 1.00 65.56 96 LYS A CA 1
ATOM 782 C C . LYS A 1 96 ? 13.973 -9.676 -1.134 1.00 65.56 96 LYS A C 1
ATOM 784 O O . LYS A 1 96 ? 14.027 -10.721 -1.763 1.00 65.56 96 LYS A O 1
ATOM 789 N N . ILE A 1 97 ? 12.835 -9.013 -0.909 1.00 68.38 97 ILE A N 1
ATOM 790 C CA . ILE A 1 97 ? 11.553 -9.436 -1.483 1.00 68.38 97 ILE A CA 1
ATOM 791 C C . ILE A 1 97 ? 11.657 -9.342 -3.009 1.00 68.38 97 ILE A C 1
ATOM 793 O O . ILE A 1 97 ? 11.339 -10.300 -3.684 1.00 68.38 97 ILE A O 1
ATOM 797 N N . LEU A 1 98 ? 12.221 -8.270 -3.573 1.00 65.69 98 LEU A N 1
ATOM 798 C CA . LEU A 1 98 ? 12.400 -8.149 -5.031 1.00 65.69 98 LEU A CA 1
ATOM 799 C C . LEU A 1 98 ? 13.343 -9.206 -5.654 1.00 65.69 98 LEU A C 1
ATOM 801 O O . LEU A 1 98 ? 13.124 -9.609 -6.793 1.00 65.69 98 LEU A O 1
ATOM 805 N N . GLN A 1 99 ? 14.384 -9.643 -4.938 1.00 63.06 99 GLN A N 1
ATOM 806 C CA . GLN A 1 99 ? 15.389 -10.603 -5.411 1.00 63.06 99 GLN A CA 1
ATOM 807 C C . GLN A 1 99 ? 14.941 -12.056 -5.270 1.00 63.06 99 GLN A C 1
ATOM 809 O O . GLN A 1 99 ? 15.176 -12.842 -6.187 1.00 63.06 99 GLN A O 1
ATOM 814 N N . ASP A 1 100 ? 14.265 -12.405 -4.171 1.00 56.78 100 ASP A N 1
ATOM 815 C CA . ASP A 1 100 ? 13.557 -13.691 -4.050 1.00 56.78 100 ASP A CA 1
ATOM 816 C C . ASP A 1 100 ? 12.507 -13.817 -5.172 1.00 56.78 100 ASP A C 1
ATOM 818 O O . ASP A 1 100 ? 12.268 -14.889 -5.720 1.00 56.78 100 ASP A O 1
ATOM 822 N N . LEU A 1 101 ? 11.981 -12.667 -5.605 1.00 55.94 101 LEU A N 1
ATOM 823 C CA . LEU A 1 101 ? 11.069 -12.478 -6.724 1.00 55.94 101 LEU A CA 1
ATOM 824 C C . LEU A 1 101 ? 11.793 -12.139 -8.049 1.00 55.94 101 LEU A C 1
ATOM 826 O O . LEU A 1 101 ? 11.280 -11.369 -8.850 1.00 55.94 101 LEU A O 1
ATOM 830 N N . GLY A 1 102 ? 12.991 -12.664 -8.325 1.00 47.78 102 GLY A N 1
ATOM 831 C CA . GLY A 1 102 ? 13.573 -12.726 -9.682 1.00 47.78 102 GLY A CA 1
ATOM 832 C C . GLY A 1 102 ? 13.697 -11.418 -10.493 1.00 47.78 102 GLY A C 1
ATOM 833 O O . GLY A 1 102 ? 13.894 -11.485 -11.711 1.00 47.78 102 GLY A O 1
ATOM 834 N N . ALA A 1 103 ? 13.590 -10.237 -9.874 1.00 47.41 103 ALA A N 1
ATOM 835 C CA . ALA A 1 103 ? 13.773 -8.955 -10.543 1.00 47.41 103 ALA A CA 1
ATOM 836 C C . ALA A 1 103 ? 15.274 -8.717 -10.766 1.00 47.41 103 ALA A C 1
ATOM 838 O O . ALA A 1 103 ? 15.961 -8.158 -9.912 1.00 47.41 103 ALA A O 1
ATOM 839 N N . LYS A 1 104 ? 15.786 -9.199 -11.901 1.00 44.78 104 LYS A N 1
ATOM 840 C CA . LYS A 1 104 ? 17.135 -8.891 -12.384 1.00 44.78 104 LYS A CA 1
ATOM 841 C C . LYS A 1 104 ? 17.163 -7.570 -13.148 1.00 44.78 104 LYS A C 1
ATOM 843 O O . LYS A 1 104 ? 16.203 -7.310 -13.910 1.00 44.78 104 LYS A O 1
#

Radius of gyration: 12.84 Å; Cα contacts (8 Å, |Δi|>4): 159; chains: 1; bounding box: 32×28×28 Å

Secondary structure (DSSP, 8-state):
--HHHHHHHHHHH--S--EEPPTTSS-SSEEEE-TT-EEEEE--BTBS--EE-HHHHHHHHHHHHHTT-EEEEEEEEESEES---TTEEEEE--HHHHHHTT--